Protein AF-A0A4P8L540-F1 (afdb_monomer_lite)

Organism: NCBI:txid980445

Foldseek 3Di:
DDDDDDDDDDDDPDDDDDDDDDCPDDDDDPPPDPPPPPDFDPDPWDWDKDWPDPDDDPPDDDVPDDDDDDTDIDTPIPGDDDDPDDDDD

pLDDT: mean 71.87, std 18.93, range [38.81, 94.81]

Radius of gyration: 32.09 Å; chains: 1; bounding box: 75×56×56 Å

Structure (mmCIF, N/CA/C/O backbone):
data_AF-A0A4P8L540-F1
#
_entry.id   AF-A0A4P8L540-F1
#
loop_
_atom_site.group_PDB
_atom_site.id
_atom_site.type_symbol
_atom_site.label_atom_id
_atom_site.label_alt_id
_atom_site.label_comp_id
_atom_site.label_asym_id
_atom_site.label_entity_id
_atom_site.label_seq_id
_atom_site.pdbx_PDB_ins_code
_atom_site.Cartn_x
_atom_site.Cartn_y
_atom_site.Cartn_z
_atom_site.occupancy
_atom_site.B_iso_or_equiv
_atom_site.auth_seq_id
_atom_site.auth_comp_id
_atom_site.auth_asym_id
_atom_site.auth_atom_id
_atom_site.pdbx_PDB_model_num
ATOM 1 N N . MET A 1 1 ? -52.350 -40.724 -10.806 1.00 39.19 1 MET A N 1
ATOM 2 C CA . MET A 1 1 ? -51.746 -41.538 -11.879 1.00 39.19 1 MET A CA 1
ATOM 3 C C . MET A 1 1 ? -52.120 -40.914 -13.210 1.00 39.19 1 MET A C 1
ATOM 5 O O . MET A 1 1 ? -53.307 -40.697 -13.366 1.00 39.19 1 MET A O 1
ATOM 9 N N . LEU A 1 2 ? -51.116 -40.659 -14.069 1.00 39.44 2 LEU A N 1
ATOM 10 C CA . LEU A 1 2 ? -51.155 -40.476 -15.540 1.00 39.44 2 LEU A CA 1
ATOM 11 C C . LEU A 1 2 ? -52.131 -39.408 -16.097 1.00 39.44 2 LEU A C 1
ATOM 13 O O . LEU A 1 2 ? -53.276 -39.333 -15.702 1.00 39.44 2 LEU A O 1
ATOM 17 N N . SER A 1 3 ? -51.806 -38.561 -17.067 1.00 40.06 3 SER A N 1
ATOM 18 C CA . SER A 1 3 ? -50.677 -38.489 -17.991 1.00 40.06 3 SER A CA 1
ATOM 19 C C . SER A 1 3 ? -50.791 -37.172 -18.764 1.00 40.06 3 SER A C 1
ATOM 21 O O . SER A 1 3 ? -51.872 -36.801 -19.214 1.00 40.06 3 SER A O 1
ATOM 23 N N . SER A 1 4 ? -49.650 -36.516 -18.940 1.00 59.78 4 SER A N 1
ATOM 24 C CA . SER A 1 4 ? -49.374 -35.526 -19.982 1.00 59.78 4 SER A CA 1
ATOM 25 C C . SER A 1 4 ? -49.600 -36.117 -21.379 1.00 59.78 4 SER A C 1
ATOM 27 O O . SER A 1 4 ? -49.085 -37.209 -21.613 1.00 59.78 4 SER A O 1
ATOM 29 N N . TRP A 1 5 ? -50.293 -35.402 -22.286 1.00 41.88 5 TRP A N 1
ATOM 30 C CA . TRP A 1 5 ? -49.920 -35.313 -23.713 1.00 41.88 5 TRP A CA 1
ATOM 31 C C . TRP A 1 5 ? -50.785 -34.321 -24.537 1.00 41.88 5 TRP A C 1
ATOM 33 O O . TRP A 1 5 ? -52.005 -34.392 -24.469 1.00 41.88 5 TRP A O 1
ATOM 43 N N . ILE A 1 6 ? -50.120 -33.521 -25.397 1.00 50.12 6 ILE A N 1
ATOM 44 C CA . ILE A 1 6 ? -50.586 -32.946 -26.696 1.00 50.12 6 ILE A CA 1
ATOM 45 C C . ILE A 1 6 ? -51.662 -31.840 -26.627 1.00 50.12 6 ILE A C 1
ATOM 47 O O . ILE A 1 6 ? -52.667 -31.980 -25.957 1.00 50.12 6 ILE A O 1
ATOM 51 N N . GLY A 1 7 ? -51.581 -30.709 -27.329 1.00 44.47 7 GLY A N 1
ATOM 52 C CA . GLY A 1 7 ? -50.699 -30.216 -28.390 1.00 44.47 7 GLY A CA 1
ATOM 53 C C . GLY A 1 7 ? -50.894 -28.693 -28.468 1.00 44.47 7 GLY A C 1
ATOM 54 O O . GLY A 1 7 ? -51.941 -28.168 -28.111 1.00 44.47 7 GLY A O 1
ATOM 55 N N . CYS A 1 8 ? -49.842 -27.910 -28.663 1.00 45.03 8 CYS A N 1
ATOM 56 C CA . CYS A 1 8 ? -49.374 -27.479 -29.976 1.00 45.03 8 CYS A CA 1
ATOM 57 C C . CYS A 1 8 ? -50.499 -27.061 -30.946 1.00 45.03 8 CYS A C 1
ATOM 59 O O . CYS A 1 8 ? -51.216 -27.902 -31.479 1.00 45.03 8 CYS A O 1
ATOM 61 N N . LEU A 1 9 ? -50.471 -25.760 -31.250 1.00 42.81 9 LEU A N 1
ATOM 62 C CA . LEU A 1 9 ? -50.805 -25.112 -32.518 1.00 42.81 9 LEU A CA 1
ATOM 63 C C . LEU A 1 9 ? -52.163 -24.381 -32.658 1.00 42.81 9 LEU A C 1
ATOM 65 O O . LEU A 1 9 ? -53.231 -24.973 -32.723 1.00 42.81 9 LEU A O 1
ATOM 69 N N . VAL A 1 10 ? -51.993 -23.074 -32.908 1.00 48.50 10 VAL A N 1
ATOM 70 C CA . VAL A 1 10 ? -52.829 -22.111 -33.652 1.00 48.50 10 VAL A CA 1
ATOM 71 C C . VAL A 1 10 ? -54.074 -21.556 -32.966 1.00 48.50 10 VAL A C 1
ATOM 73 O O . VAL A 1 10 ? -55.084 -22.226 -32.902 1.00 48.50 10 VAL A O 1
ATOM 76 N N . PHE A 1 11 ? -54.021 -20.273 -32.596 1.00 38.81 11 PHE A N 1
ATOM 77 C CA . PHE A 1 11 ? -55.062 -19.261 -32.867 1.00 38.81 11 PHE A CA 1
ATOM 78 C C . PHE A 1 11 ? -54.415 -17.885 -32.607 1.00 38.81 11 PHE A C 1
ATOM 80 O O . PHE A 1 11 ? -54.213 -17.481 -31.469 1.00 38.81 11 PHE A O 1
ATOM 87 N N . PHE A 1 12 ? -53.801 -17.256 -33.616 1.00 47.94 12 PHE A N 1
ATOM 88 C CA . PHE A 1 12 ? -54.420 -16.142 -34.353 1.00 47.94 12 PHE A CA 1
ATOM 89 C C . PHE A 1 12 ? -55.351 -15.294 -33.473 1.00 47.94 12 PHE A C 1
ATOM 91 O O . PHE A 1 12 ? -56.570 -15.381 -33.573 1.00 47.94 12 PHE A O 1
ATOM 98 N N . VAL A 1 13 ? -54.763 -14.455 -32.617 1.00 53.66 13 VAL A N 1
ATOM 99 C CA . VAL A 1 13 ? -55.472 -13.307 -32.046 1.00 53.66 13 VAL A CA 1
ATOM 100 C C . VAL A 1 13 ? -55.110 -12.099 -32.893 1.00 53.66 13 VAL A C 1
ATOM 102 O O . VAL A 1 13 ? -53.992 -11.589 -32.892 1.00 53.66 13 VAL A O 1
ATOM 105 N N . THR A 1 14 ? -56.085 -11.745 -33.714 1.00 50.00 14 THR A N 1
ATOM 106 C CA . T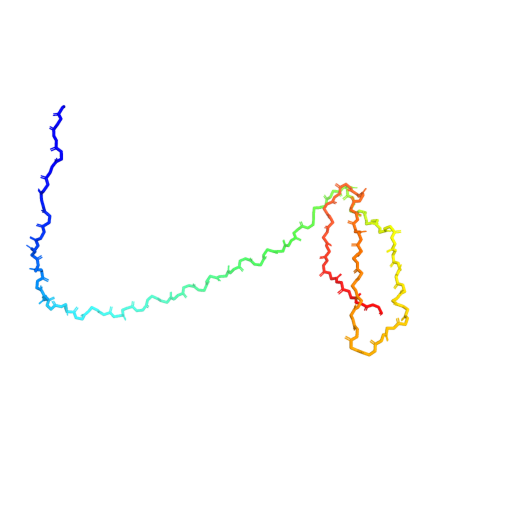HR A 1 14 ? -56.097 -10.659 -34.676 1.00 50.00 14 THR A CA 1
ATOM 107 C C . THR A 1 14 ? -55.961 -9.303 -33.997 1.00 50.00 14 THR A C 1
ATOM 109 O O . THR A 1 14 ? -56.606 -9.023 -32.991 1.00 50.00 14 THR A O 1
ATOM 112 N N . CYS A 1 15 ? -55.141 -8.466 -34.624 1.00 51.31 15 CYS A N 1
ATOM 113 C CA . CYS A 1 15 ? -54.922 -7.053 -34.366 1.00 51.31 15 CYS A CA 1
ATOM 114 C C . CYS A 1 15 ? -56.256 -6.285 -34.286 1.00 51.31 15 CYS A C 1
ATOM 116 O O . CYS A 1 15 ? -56.896 -6.036 -35.307 1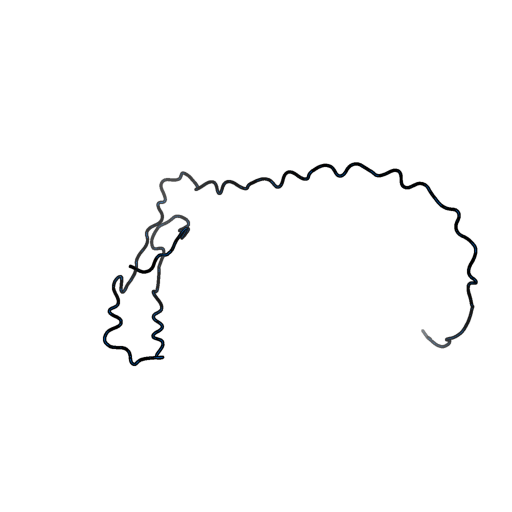.00 51.31 15 CYS A O 1
ATOM 118 N N . THR A 1 16 ? -56.687 -5.918 -33.079 1.00 47.62 16 THR A N 1
ATOM 119 C CA . THR A 1 16 ? -57.774 -4.955 -32.871 1.00 47.62 16 THR A CA 1
ATOM 120 C C . THR A 1 16 ? -57.192 -3.633 -32.397 1.00 47.62 16 THR A C 1
ATOM 122 O O . THR A 1 16 ? -56.407 -3.594 -31.451 1.00 47.62 16 THR A O 1
ATOM 125 N N . ALA A 1 17 ? -57.593 -2.573 -33.097 1.00 55.62 17 ALA A N 1
ATOM 126 C CA . ALA A 1 17 ? -57.238 -1.179 -32.889 1.00 55.62 17 ALA A CA 1
ATOM 127 C C . ALA A 1 17 ? -57.189 -0.770 -31.409 1.00 55.62 17 ALA A C 1
ATOM 129 O O . ALA A 1 17 ? -58.168 -0.932 -30.680 1.00 55.62 17 ALA A O 1
ATOM 130 N N . MET A 1 18 ? -56.063 -0.188 -30.993 1.00 53.97 18 MET A N 1
ATOM 131 C CA . MET A 1 18 ? -55.962 0.519 -29.720 1.00 53.97 18 MET A CA 1
ATOM 132 C C . MET A 1 18 ? -56.226 2.012 -29.945 1.00 53.97 18 MET A C 1
ATOM 134 O O . MET A 1 18 ? -55.605 2.605 -30.833 1.00 53.97 18 MET A O 1
ATOM 138 N N . PRO A 1 19 ? -57.141 2.625 -29.176 1.00 54.28 19 PRO A N 1
ATOM 139 C CA . PRO A 1 19 ? -57.315 4.064 -29.166 1.00 54.28 19 PRO A CA 1
ATOM 140 C C . PRO A 1 19 ? -56.135 4.701 -28.432 1.00 54.28 19 PRO A C 1
ATOM 142 O O . PRO A 1 19 ? -55.663 4.197 -27.412 1.00 54.28 19 PRO A O 1
ATOM 145 N N . VAL A 1 20 ? -55.673 5.818 -28.986 1.00 60.22 20 VAL A N 1
ATOM 146 C CA . VAL A 1 20 ? -54.668 6.697 -28.395 1.00 60.22 20 VAL A CA 1
ATOM 147 C C . VAL A 1 20 ? -55.129 7.106 -26.989 1.00 60.22 20 VAL A C 1
ATOM 149 O O . VAL A 1 20 ? -56.185 7.715 -26.814 1.00 60.22 20 VAL A O 1
ATOM 152 N N . LEU A 1 21 ? -54.366 6.698 -25.979 1.00 52.06 21 LEU A N 1
ATOM 153 C CA . LEU A 1 21 ? -54.542 7.093 -24.586 1.00 52.06 21 LEU A CA 1
ATOM 154 C C . LEU A 1 21 ? -53.474 8.145 -24.296 1.00 52.06 21 LEU A C 1
ATOM 156 O O . LEU A 1 21 ? -52.303 7.949 -24.608 1.00 52.06 21 LEU A O 1
ATOM 160 N N . ALA A 1 22 ? -53.935 9.284 -23.790 1.00 56.31 22 ALA A N 1
ATOM 161 C CA . ALA A 1 22 ? -53.161 10.479 -23.511 1.00 56.31 22 ALA A CA 1
ATOM 162 C C . ALA A 1 22 ? -51.865 10.188 -22.737 1.00 56.31 22 ALA A C 1
ATOM 164 O O . ALA A 1 22 ? -51.891 9.534 -21.696 1.00 56.31 22 ALA A O 1
ATOM 165 N N . GLU A 1 23 ?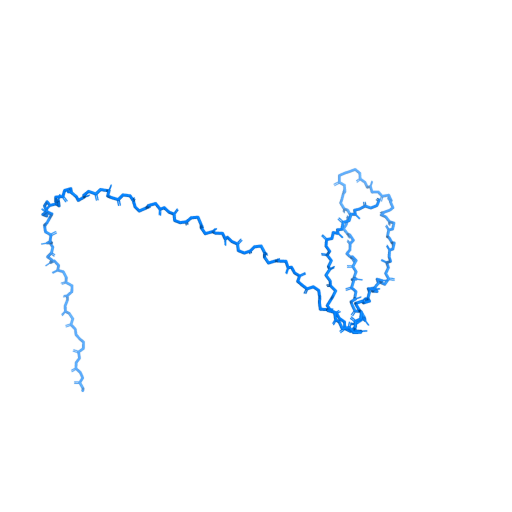 -50.748 10.737 -23.215 1.00 49.09 23 GLU A N 1
ATOM 166 C CA . GLU A 1 23 ? -49.545 10.923 -22.404 1.00 49.09 23 GLU A CA 1
ATOM 167 C C . GLU A 1 23 ? -49.809 12.060 -21.405 1.00 49.09 23 GLU A C 1
ATOM 169 O O . GLU A 1 23 ? -49.436 13.211 -21.626 1.00 49.09 23 GLU A O 1
ATOM 174 N N . ASP A 1 24 ? -50.494 11.749 -20.303 1.00 56.00 24 ASP A N 1
ATOM 175 C CA . ASP A 1 24 ? -50.357 12.545 -19.084 1.00 56.00 24 ASP A CA 1
ATOM 176 C C . ASP A 1 24 ? -48.996 12.177 -18.490 1.00 56.00 24 ASP A C 1
ATOM 178 O O . ASP A 1 24 ? -48.815 11.107 -17.915 1.00 56.00 24 ASP A O 1
ATOM 182 N N . SER A 1 25 ? -48.002 13.015 -18.778 1.00 62.97 25 SER A N 1
ATOM 183 C CA . SER A 1 25 ? -46.622 12.874 -18.327 1.00 62.97 25 SER A CA 1
ATOM 184 C C . SER A 1 25 ? -46.571 13.018 -16.801 1.00 62.97 25 SER A C 1
ATOM 186 O O . SER A 1 25 ? -46.688 14.148 -16.315 1.00 62.97 25 SER A O 1
ATOM 188 N N . PRO A 1 26 ? -46.328 11.954 -16.008 1.00 56.59 26 PRO A N 1
ATOM 189 C CA . PRO A 1 26 ? -46.032 12.157 -14.605 1.00 56.59 26 PRO A CA 1
ATOM 190 C C . PRO A 1 26 ? -44.636 12.776 -14.523 1.00 56.59 26 PRO A C 1
ATOM 192 O O . PRO A 1 26 ? -43.640 12.189 -14.949 1.00 56.59 26 PRO A O 1
ATOM 195 N N . ALA A 1 27 ? -44.578 14.001 -14.004 1.00 61.00 27 ALA A N 1
ATOM 196 C CA . ALA A 1 27 ? -43.339 14.649 -13.613 1.00 61.00 27 ALA A CA 1
ATOM 197 C C . ALA A 1 27 ? -42.521 13.671 -12.762 1.00 61.00 27 ALA A C 1
ATOM 199 O O . ALA A 1 27 ? -42.959 13.252 -11.692 1.00 61.00 27 ALA A O 1
ATOM 200 N N . VAL A 1 28 ? -41.350 13.289 -13.269 1.00 65.25 28 VAL A N 1
ATOM 201 C CA . VAL A 1 28 ? -40.390 12.441 -12.566 1.00 65.25 28 VAL A CA 1
ATOM 202 C C . VAL A 1 28 ? -40.011 13.166 -11.270 1.00 65.25 28 VAL A C 1
ATOM 204 O O . VAL A 1 28 ? -39.438 14.258 -11.345 1.00 65.25 28 VAL A O 1
ATOM 207 N N . PRO A 1 29 ? -40.314 12.626 -10.076 1.00 57.69 29 PRO A N 1
ATOM 208 C CA . PRO A 1 29 ? -39.713 13.133 -8.858 1.00 57.69 29 PRO A CA 1
ATOM 209 C C . PRO A 1 29 ? -38.217 12.863 -8.977 1.00 57.69 29 PRO A C 1
ATOM 211 O O . PRO A 1 29 ? -37.804 11.721 -9.170 1.00 57.69 29 PRO A O 1
ATOM 214 N N . ALA A 1 30 ? -37.402 13.912 -8.911 1.00 61.03 30 ALA A N 1
ATOM 215 C CA . ALA A 1 30 ? -35.964 13.762 -8.803 1.00 61.03 30 ALA A CA 1
ATOM 216 C C . ALA A 1 30 ? -35.666 12.930 -7.547 1.00 61.03 30 ALA A C 1
ATOM 218 O O . ALA A 1 30 ? -35.798 13.423 -6.426 1.00 61.03 30 ALA A O 1
ATOM 219 N N . GLU A 1 31 ? -35.291 11.664 -7.732 1.00 57.34 31 GLU A N 1
ATOM 220 C CA . GLU A 1 31 ? -34.697 10.860 -6.674 1.00 57.34 31 GLU A CA 1
ATOM 221 C C . GLU A 1 31 ? -33.378 11.524 -6.275 1.00 57.34 31 GLU A C 1
ATOM 223 O O . GLU A 1 31 ? -32.338 11.394 -6.927 1.00 57.34 31 GLU A O 1
ATOM 228 N N . THR A 1 32 ? -33.422 12.275 -5.181 1.00 52.47 32 THR A N 1
ATOM 229 C CA . THR A 1 32 ? -32.243 12.664 -4.423 1.00 52.47 32 THR A CA 1
ATOM 230 C C . THR A 1 32 ? -31.602 11.394 -3.881 1.00 52.47 32 THR A C 1
ATOM 232 O O . THR A 1 32 ? -31.949 10.902 -2.809 1.00 52.47 32 THR A O 1
A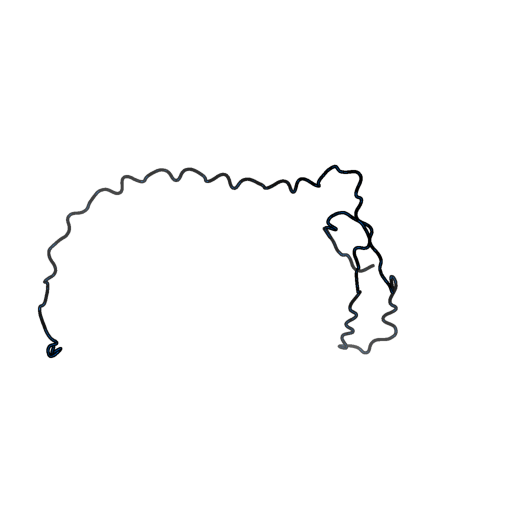TOM 235 N N . LYS A 1 33 ? -30.637 10.854 -4.632 1.00 65.69 33 LYS A N 1
ATOM 236 C CA . LYS A 1 33 ? -29.683 9.863 -4.129 1.00 65.69 33 LYS A CA 1
ATOM 237 C C . LYS A 1 33 ? -29.125 10.394 -2.802 1.00 65.69 33 LYS A C 1
ATOM 239 O O . LYS A 1 33 ? -28.484 11.449 -2.821 1.00 65.69 33 LYS A O 1
ATOM 244 N N . PRO A 1 34 ? -29.318 9.711 -1.662 1.00 50.41 34 PRO A N 1
ATOM 245 C CA . PRO A 1 34 ? -28.631 10.099 -0.448 1.00 50.41 34 PRO A CA 1
ATOM 246 C C . PRO A 1 34 ? -27.137 9.967 -0.730 1.00 50.41 34 PRO A C 1
ATOM 248 O O . PRO A 1 34 ? -26.632 8.875 -1.005 1.00 50.41 34 PRO A O 1
ATOM 251 N N . ALA A 1 35 ? -26.421 11.087 -0.706 1.00 60.75 35 ALA A N 1
ATOM 252 C CA . ALA A 1 35 ? -24.981 11.058 -0.565 1.00 60.75 35 ALA A CA 1
ATOM 253 C C . ALA A 1 35 ? -24.706 10.460 0.819 1.00 60.75 35 ALA A C 1
ATOM 255 O O . ALA A 1 35 ? -24.786 11.155 1.829 1.00 60.75 35 ALA A O 1
ATOM 256 N N . GLN A 1 36 ? -24.460 9.148 0.870 1.00 54.31 36 GLN A N 1
ATOM 257 C CA . GLN A 1 36 ? -23.931 8.482 2.052 1.00 54.31 36 GLN A CA 1
ATOM 258 C C . GLN A 1 36 ? -22.588 9.129 2.381 1.00 54.31 36 GLN A C 1
ATOM 260 O O . GLN A 1 36 ? -21.549 8.793 1.814 1.00 54.31 36 GLN A O 1
ATOM 265 N N . THR A 1 37 ? -22.612 10.086 3.301 1.00 51.16 37 THR A N 1
ATOM 266 C CA . THR A 1 37 ? -21.426 10.479 4.044 1.00 51.16 37 THR A CA 1
ATOM 267 C C . THR A 1 37 ? -20.988 9.241 4.815 1.00 51.16 37 THR A C 1
ATOM 269 O O . THR A 1 37 ? -21.703 8.779 5.702 1.00 51.16 37 THR A O 1
ATOM 272 N N . ALA A 1 38 ? -19.854 8.650 4.440 1.00 62.38 38 ALA A N 1
ATOM 273 C CA . ALA A 1 38 ? -19.247 7.573 5.205 1.00 62.38 38 ALA A CA 1
ATOM 274 C C . ALA A 1 38 ? -18.921 8.112 6.607 1.00 62.38 38 ALA A C 1
ATOM 276 O O . ALA A 1 38 ? -17.939 8.824 6.797 1.00 62.38 38 ALA A O 1
ATOM 277 N N . GLN A 1 39 ? -19.782 7.822 7.578 1.00 60.84 39 GLN A N 1
ATOM 278 C CA . GLN A 1 39 ? -19.544 8.145 8.977 1.00 60.84 39 GLN A CA 1
ATOM 279 C C . GLN A 1 39 ? -18.425 7.224 9.476 1.00 60.84 39 GLN A C 1
ATOM 281 O O . GLN A 1 39 ? -18.599 6.009 9.562 1.00 60.84 39 GLN A O 1
ATOM 286 N N . GLN A 1 40 ? -17.249 7.797 9.731 1.00 63.16 40 GLN A N 1
ATOM 287 C CA . GLN A 1 40 ? -16.156 7.116 10.421 1.00 63.16 40 GLN A CA 1
ATOM 288 C C . GLN A 1 40 ? -16.615 6.869 11.872 1.00 63.16 40 GLN A C 1
ATOM 290 O O . GLN A 1 40 ? -17.031 7.833 12.522 1.00 63.16 40 GLN A O 1
ATOM 295 N N . PRO A 1 41 ? -16.593 5.628 12.392 1.00 60.19 41 PRO A N 1
ATOM 296 C CA . PRO A 1 41 ? -17.008 5.365 13.764 1.00 60.19 41 PRO A CA 1
ATOM 297 C C . PRO A 1 41 ? -16.061 6.083 14.728 1.00 60.19 41 PRO A C 1
ATOM 299 O O . PRO A 1 41 ? -14.853 5.864 14.692 1.00 60.19 41 PRO A O 1
ATOM 302 N N . ALA A 1 42 ? -16.607 6.949 15.579 1.00 59.84 42 ALA A N 1
ATOM 303 C CA . ALA A 1 42 ? -15.886 7.529 16.702 1.00 59.84 42 ALA A CA 1
ATOM 304 C C . ALA A 1 42 ? -15.934 6.531 17.869 1.00 59.84 42 ALA A C 1
ATOM 306 O O . ALA A 1 42 ? -16.896 6.497 18.633 1.00 59.84 42 ALA A O 1
ATOM 307 N N . GLY A 1 43 ? -14.920 5.682 17.959 1.00 59.25 43 GLY A N 1
ATOM 308 C CA . GLY A 1 43 ? -14.609 4.877 19.136 1.00 59.25 43 GLY A CA 1
ATOM 309 C C . GLY A 1 43 ? -13.096 4.870 19.320 1.00 59.25 43 GLY A C 1
ATOM 310 O O . GLY A 1 43 ? -12.375 5.101 18.353 1.00 59.25 43 GLY A O 1
ATOM 311 N N . ASP A 1 44 ? -12.610 4.606 20.532 1.00 66.50 44 ASP A N 1
ATOM 312 C CA . ASP A 1 44 ? -11.177 4.606 20.893 1.00 66.50 44 ASP A CA 1
ATOM 313 C C . ASP A 1 44 ? -10.299 3.629 20.073 1.00 66.50 44 ASP A C 1
ATOM 315 O O . ASP A 1 44 ? -9.082 3.578 20.239 1.00 66.50 44 ASP A O 1
ATOM 319 N N . ALA A 1 45 ? -10.904 2.860 19.166 1.00 78.06 45 ALA A N 1
ATOM 320 C CA . ALA A 1 45 ? -10.227 2.070 18.158 1.00 78.06 45 ALA A CA 1
ATOM 321 C C . ALA A 1 45 ? -9.771 2.961 16.987 1.00 78.06 45 ALA A C 1
ATOM 323 O O . ALA A 1 45 ? -10.583 3.517 16.245 1.00 78.06 45 ALA A O 1
ATOM 324 N N . ALA A 1 46 ? -8.457 3.066 16.792 1.00 84.50 46 ALA A N 1
ATOM 325 C CA . ALA A 1 46 ? -7.861 3.764 15.657 1.00 84.50 46 ALA A CA 1
ATOM 326 C C . ALA A 1 46 ? -7.377 2.760 14.592 1.00 84.50 46 ALA A C 1
ATOM 328 O O . ALA A 1 46 ? -6.821 1.715 14.941 1.00 84.50 46 ALA A O 1
ATOM 329 N N . PRO A 1 47 ? -7.549 3.047 13.288 1.00 91.44 47 PRO A N 1
ATOM 330 C CA . PRO A 1 47 ? -6.937 2.238 12.241 1.00 91.44 47 PRO A CA 1
ATOM 331 C C . PRO A 1 47 ? -5.418 2.452 12.252 1.00 91.44 47 PRO A C 1
ATOM 333 O O . PRO A 1 47 ? -4.946 3.576 12.422 1.00 91.44 47 PRO A O 1
ATOM 336 N N . ALA A 1 48 ? -4.645 1.389 12.031 1.00 91.50 48 ALA A N 1
ATOM 337 C CA . ALA A 1 48 ? -3.187 1.464 11.992 1.00 91.50 48 ALA A CA 1
ATOM 338 C C . ALA A 1 48 ? -2.674 0.785 10.727 1.00 91.50 48 ALA A C 1
ATOM 340 O O . ALA A 1 48 ? -2.861 -0.414 10.531 1.00 91.50 48 ALA A O 1
ATOM 341 N N . VAL A 1 49 ? -2.029 1.552 9.854 1.00 92.88 49 VAL A N 1
ATOM 342 C CA . VAL A 1 49 ? -1.482 1.037 8.599 1.00 92.88 49 VAL A CA 1
ATOM 343 C C . VAL A 1 49 ? -0.052 0.546 8.802 1.00 92.88 49 VAL A C 1
ATOM 345 O O . VAL A 1 49 ? 0.774 1.234 9.395 1.00 92.88 49 VAL A O 1
ATOM 348 N N . VAL A 1 50 ? 0.244 -0.651 8.303 1.00 93.94 50 VAL A N 1
ATOM 349 C CA . VAL A 1 50 ? 1.591 -1.225 8.277 1.00 93.94 50 VAL A CA 1
ATOM 350 C C . VAL A 1 50 ? 1.895 -1.663 6.851 1.00 93.94 50 VAL A C 1
ATOM 352 O O . VAL A 1 50 ? 1.134 -2.430 6.255 1.00 93.94 50 VAL A O 1
ATOM 355 N N . ILE A 1 51 ? 3.010 -1.175 6.315 1.00 93.25 51 ILE A N 1
ATOM 356 C CA . ILE A 1 51 ? 3.526 -1.524 4.990 1.00 93.25 51 ILE A CA 1
ATOM 357 C C . ILE A 1 51 ? 4.897 -2.159 5.212 1.00 93.25 51 ILE A C 1
ATOM 359 O O . ILE A 1 51 ? 5.741 -1.568 5.879 1.00 93.25 51 ILE A O 1
ATOM 363 N N . ALA A 1 52 ? 5.090 -3.382 4.715 1.00 89.12 52 ALA A N 1
ATOM 364 C CA . ALA A 1 52 ? 6.333 -4.126 4.937 1.00 89.12 52 ALA A CA 1
ATOM 365 C C . ALA A 1 52 ? 7.527 -3.490 4.207 1.00 89.12 52 ALA A C 1
ATOM 367 O O . ALA A 1 52 ? 8.619 -3.420 4.758 1.00 89.12 52 ALA A O 1
ATOM 368 N N . GLU A 1 53 ? 7.286 -3.006 2.990 1.00 89.75 53 GLU A N 1
ATOM 369 C CA . GLU A 1 53 ? 8.269 -2.367 2.116 1.00 89.75 53 GLU A CA 1
ATOM 370 C C . GLU A 1 53 ? 7.656 -1.043 1.644 1.00 89.75 53 GLU A C 1
ATOM 372 O O . GLU A 1 53 ? 6.859 -1.042 0.707 1.00 89.75 53 GLU A O 1
ATOM 377 N N . PRO A 1 54 ? 7.889 0.073 2.357 1.00 88.81 54 PRO A N 1
ATOM 378 C CA . PRO A 1 54 ? 7.262 1.355 2.031 1.00 88.81 54 PRO A CA 1
ATOM 379 C C . PRO A 1 54 ? 7.866 2.013 0.785 1.00 88.81 54 PRO A C 1
ATOM 381 O O . PRO A 1 54 ? 7.240 2.889 0.197 1.00 88.81 54 PRO A O 1
ATOM 384 N N . GLU A 1 55 ? 9.064 1.585 0.394 1.00 89.50 55 GLU A N 1
ATOM 385 C CA . GLU A 1 55 ? 9.837 2.142 -0.707 1.00 89.50 55 GLU A CA 1
ATOM 386 C C . GLU A 1 55 ? 10.218 1.018 -1.669 1.00 89.50 55 GLU A C 1
ATOM 388 O O . GLU A 1 55 ? 10.597 -0.078 -1.249 1.00 89.50 55 GLU A O 1
ATOM 393 N N . TYR A 1 56 ? 10.103 1.297 -2.965 1.00 89.00 56 TYR A N 1
ATOM 394 C CA . TYR A 1 56 ? 10.534 0.398 -4.023 1.00 89.00 56 TYR A CA 1
ATOM 395 C C . TYR A 1 56 ? 11.218 1.211 -5.115 1.00 89.00 56 TYR A C 1
ATOM 397 O O . TYR A 1 56 ? 10.607 2.102 -5.703 1.00 89.00 56 TYR A O 1
ATOM 405 N N . GLU A 1 57 ? 12.478 0.883 -5.381 1.00 88.88 57 GLU A N 1
ATOM 406 C CA . GLU A 1 57 ? 13.244 1.477 -6.468 1.00 88.88 57 GLU A CA 1
ATOM 407 C C . GLU A 1 57 ? 13.053 0.652 -7.736 1.00 88.88 57 GLU A C 1
ATOM 409 O O . GLU A 1 57 ? 13.419 -0.524 -7.795 1.00 88.88 57 GLU A O 1
ATOM 414 N N . PHE A 1 58 ? 12.473 1.277 -8.758 1.00 87.88 58 PHE A N 1
ATOM 415 C CA . PHE A 1 58 ? 12.196 0.622 -10.037 1.00 87.88 58 PHE A CA 1
ATOM 416 C C . PHE A 1 58 ? 13.473 0.328 -10.838 1.00 87.88 58 PHE A C 1
ATOM 418 O O . PHE A 1 58 ? 13.459 -0.555 -11.692 1.00 87.88 58 PHE A O 1
ATOM 425 N N . GLY A 1 59 ? 14.580 1.015 -10.537 1.00 88.50 59 GLY A N 1
ATOM 426 C CA . GLY A 1 59 ? 15.868 0.810 -11.195 1.00 88.50 59 GLY A CA 1
ATOM 427 C C . GLY A 1 59 ? 15.873 1.232 -12.667 1.00 88.50 59 GLY A C 1
ATOM 428 O O . GLY A 1 59 ? 15.132 2.122 -13.082 1.00 88.50 59 GLY A O 1
ATOM 429 N N . GLU A 1 60 ? 16.749 0.603 -13.450 1.00 88.75 60 GLU A N 1
ATOM 430 C CA . GLU A 1 60 ? 16.832 0.822 -14.894 1.00 88.75 60 GLU A CA 1
ATOM 431 C C . GLU A 1 60 ? 15.781 -0.022 -15.621 1.00 88.75 60 GLU A C 1
ATOM 433 O O . GLU A 1 60 ? 15.641 -1.221 -15.375 1.00 88.75 60 GLU A O 1
ATOM 438 N N . ILE A 1 61 ? 15.046 0.620 -16.528 1.00 86.69 61 ILE A N 1
ATOM 439 C CA . ILE A 1 61 ? 14.042 -0.022 -17.370 1.00 86.69 61 ILE A CA 1
ATOM 440 C C . ILE A 1 61 ? 14.373 0.231 -18.837 1.00 86.69 61 ILE A C 1
ATOM 442 O O . ILE A 1 61 ? 14.672 1.359 -19.231 1.00 86.69 61 ILE A O 1
ATOM 446 N N . ASP A 1 62 ? 14.298 -0.823 -19.643 1.00 88.94 62 ASP A N 1
ATOM 447 C CA . ASP A 1 62 ? 14.447 -0.711 -21.089 1.00 88.94 62 ASP A CA 1
ATOM 448 C C . ASP A 1 62 ? 13.266 0.050 -21.703 1.00 88.94 62 ASP A C 1
ATOM 450 O O . ASP A 1 62 ? 12.125 -0.015 -21.230 1.00 88.94 62 ASP A O 1
ATOM 454 N N . GLU A 1 63 ? 13.524 0.753 -22.804 1.00 89.62 63 GLU A N 1
ATOM 455 C CA . GLU A 1 63 ? 12.480 1.473 -23.528 1.00 89.62 63 GLU A CA 1
ATOM 456 C C . GLU A 1 63 ? 11.367 0.517 -23.988 1.00 89.62 63 GLU A C 1
ATOM 458 O O . GLU A 1 63 ? 11.602 -0.488 -24.659 1.00 89.62 63 GLU A O 1
ATOM 463 N N . GLY A 1 64 ? 10.126 0.838 -23.613 1.00 91.12 64 GLY A N 1
ATOM 464 C CA . GLY A 1 64 ? 8.956 -0.002 -23.889 1.00 91.12 64 GLY A CA 1
ATOM 465 C C . GLY A 1 64 ? 8.732 -1.140 -22.885 1.00 91.12 64 GLY A C 1
ATOM 466 O O . GLY A 1 64 ? 7.747 -1.871 -23.015 1.00 91.12 64 GLY A O 1
ATOM 467 N N . GLY A 1 65 ? 9.596 -1.281 -21.878 1.00 86.69 65 GLY A N 1
ATOM 468 C CA . GLY A 1 65 ? 9.390 -2.173 -20.743 1.00 86.69 65 GLY A CA 1
ATOM 469 C C . GLY A 1 65 ? 8.292 -1.683 -19.793 1.00 86.69 65 GLY A C 1
ATOM 470 O O . GLY A 1 65 ? 7.937 -0.506 -19.754 1.00 86.69 65 GLY A O 1
ATOM 471 N N . TRP A 1 66 ? 7.757 -2.602 -18.990 1.00 88.19 66 TRP A N 1
ATOM 472 C CA . TRP A 1 66 ? 6.811 -2.310 -17.915 1.00 88.19 66 TRP A CA 1
ATOM 473 C C . TRP A 1 66 ? 7.274 -3.026 -16.647 1.00 88.19 66 TRP A C 1
ATOM 475 O O . TRP A 1 66 ? 7.555 -4.223 -16.671 1.00 88.19 66 TRP A O 1
ATOM 485 N N . ILE A 1 67 ? 7.354 -2.288 -15.540 1.00 87.19 67 ILE A N 1
ATOM 486 C CA . ILE A 1 67 ? 7.652 -2.841 -14.218 1.00 87.19 67 ILE A CA 1
ATOM 487 C C . ILE A 1 67 ? 6.395 -2.710 -13.369 1.00 87.19 67 ILE A C 1
ATOM 489 O O . ILE A 1 67 ? 5.805 -1.636 -13.258 1.00 87.19 67 ILE A O 1
ATOM 493 N N . VAL A 1 68 ? 5.980 -3.825 -12.775 1.00 88.94 68 VAL A N 1
ATOM 494 C CA . VAL A 1 68 ? 4.827 -3.888 -11.879 1.00 88.94 68 VAL A CA 1
ATOM 495 C C . VAL A 1 68 ? 5.320 -4.310 -10.512 1.00 88.94 68 VAL A C 1
ATOM 497 O O . VAL A 1 68 ? 5.868 -5.399 -10.351 1.00 88.94 68 VAL A O 1
ATOM 500 N N . HIS A 1 69 ? 5.080 -3.458 -9.522 1.00 89.31 69 HIS A N 1
ATOM 501 C CA . HIS A 1 69 ? 5.329 -3.771 -8.126 1.00 89.31 69 HIS A CA 1
ATOM 502 C C . HIS A 1 69 ? 4.028 -3.671 -7.328 1.00 89.31 69 HIS A C 1
ATOM 504 O O . HIS A 1 69 ? 3.227 -2.758 -7.535 1.00 89.31 69 HIS A O 1
ATOM 510 N N . ALA A 1 70 ? 3.805 -4.629 -6.428 1.00 90.25 70 ALA A N 1
ATOM 511 C CA . ALA A 1 70 ? 2.592 -4.722 -5.628 1.00 90.25 70 ALA A CA 1
ATOM 512 C C . ALA A 1 70 ? 2.914 -4.525 -4.143 1.00 90.25 70 ALA A C 1
ATOM 514 O O . ALA A 1 70 ? 3.482 -5.407 -3.499 1.00 90.25 70 ALA A O 1
ATOM 515 N N . PHE A 1 71 ? 2.477 -3.397 -3.585 1.00 91.44 71 PHE A N 1
ATOM 516 C CA . PHE A 1 71 ? 2.612 -3.117 -2.160 1.00 91.44 71 PHE A CA 1
ATOM 517 C C . PHE A 1 71 ? 1.578 -3.892 -1.342 1.00 91.44 71 PHE A C 1
ATOM 519 O O . PHE A 1 71 ? 0.376 -3.860 -1.620 1.00 91.44 71 PHE A O 1
ATOM 526 N N . LYS A 1 72 ? 2.037 -4.563 -0.283 1.00 92.88 72 LYS A N 1
ATOM 527 C CA . LYS A 1 72 ? 1.157 -5.212 0.695 1.00 92.88 72 LYS A CA 1
ATOM 528 C C . LYS A 1 72 ? 0.871 -4.251 1.841 1.00 92.88 72 LYS A C 1
ATOM 530 O O . LYS A 1 72 ? 1.768 -3.910 2.608 1.00 92.88 72 LYS A O 1
ATOM 535 N N . VAL A 1 73 ? -0.393 -3.863 1.973 1.00 93.31 73 VAL A N 1
ATOM 536 C CA . VAL A 1 73 ? -0.876 -2.991 3.048 1.00 93.31 73 VAL A CA 1
ATOM 537 C C . VAL A 1 73 ? -1.658 -3.825 4.055 1.00 93.31 73 VAL A C 1
ATOM 539 O O . VAL A 1 73 ? -2.604 -4.524 3.689 1.00 93.31 73 VAL A O 1
ATOM 542 N N . LYS A 1 74 ? -1.276 -3.751 5.330 1.00 94.31 74 LYS A N 1
ATOM 543 C CA . LYS A 1 74 ? -1.969 -4.423 6.431 1.00 94.31 74 LYS A CA 1
ATOM 544 C C . LYS A 1 74 ? -2.572 -3.390 7.377 1.00 94.31 74 LYS A C 1
ATOM 546 O O . LYS A 1 74 ? -1.869 -2.500 7.845 1.00 94.31 74 LYS A O 1
ATOM 551 N N . ASN A 1 75 ? -3.851 -3.551 7.709 1.00 94.81 75 ASN A N 1
ATOM 552 C CA . ASN A 1 75 ? -4.449 -2.867 8.851 1.00 94.81 75 ASN A CA 1
ATOM 553 C C . ASN A 1 75 ? -4.131 -3.664 10.125 1.00 94.81 75 ASN A C 1
ATOM 555 O O . ASN A 1 75 ? -4.586 -4.798 10.266 1.00 94.81 75 ASN A O 1
ATOM 559 N N . SER A 1 76 ? -3.310 -3.103 11.007 1.00 93.50 76 SER A N 1
ATOM 560 C CA . SER A 1 76 ? -2.9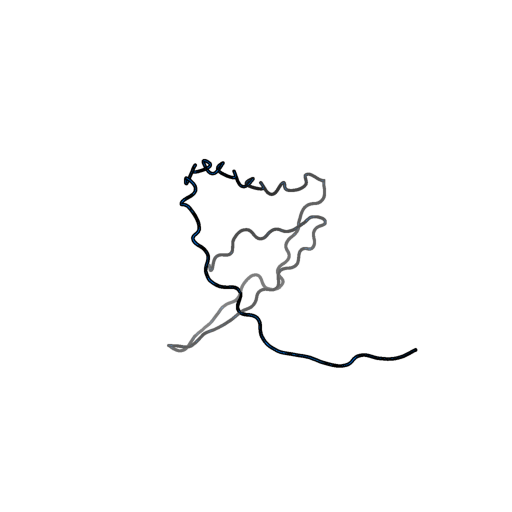79 -3.669 12.323 1.00 93.50 76 SER A CA 1
ATOM 561 C C . SER A 1 76 ? -3.701 -2.952 13.469 1.00 93.50 76 SER A C 1
ATOM 563 O O . SER A 1 76 ? -3.382 -3.216 14.622 1.00 93.50 76 SER A O 1
ATOM 565 N N . GLY A 1 77 ? -4.615 -2.027 13.161 1.00 90.12 77 GLY A N 1
ATOM 566 C CA . GLY A 1 77 ? -5.423 -1.323 14.155 1.00 90.12 77 GLY A CA 1
ATOM 567 C C . GLY A 1 77 ? -6.786 -1.974 14.363 1.00 90.12 77 GLY A C 1
ATOM 568 O O . GLY A 1 77 ? -7.199 -2.851 13.605 1.00 90.12 77 GLY A O 1
ATOM 569 N N . ASP A 1 78 ? -7.500 -1.489 15.372 1.00 89.44 78 ASP A N 1
ATOM 570 C CA . ASP A 1 78 ? -8.765 -2.073 15.835 1.00 89.44 78 ASP A CA 1
ATOM 571 C C . ASP A 1 78 ? -10.006 -1.450 15.169 1.00 89.44 78 ASP A C 1
ATOM 573 O O . ASP A 1 78 ? -11.142 -1.753 15.531 1.00 89.44 78 ASP A O 1
ATOM 577 N N . ALA A 1 79 ? -9.802 -0.571 14.184 1.00 91.38 79 ALA A N 1
ATOM 578 C CA . ALA A 1 79 ? -10.861 0.074 13.410 1.00 91.38 7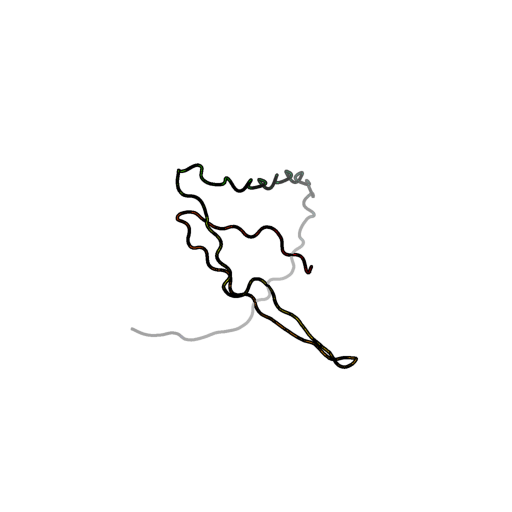9 ALA A CA 1
ATOM 579 C C . ALA A 1 79 ? -10.667 -0.092 11.900 1.00 91.38 79 ALA A C 1
ATOM 581 O O . ALA A 1 79 ? -9.588 -0.433 11.417 1.00 91.38 79 ALA A O 1
ATOM 582 N N . GLU A 1 80 ? -11.733 0.157 11.140 1.00 91.94 80 GLU A N 1
ATOM 583 C CA . GLU A 1 80 ? -11.747 0.044 9.681 1.00 91.94 80 GLU A CA 1
ATOM 584 C C . GLU A 1 80 ? -10.745 1.015 9.022 1.00 91.94 80 GLU A C 1
ATOM 586 O O . GLU A 1 80 ? -10.817 2.233 9.206 1.00 91.94 80 GLU A O 1
ATOM 591 N N . LEU A 1 81 ? -9.825 0.481 8.210 1.00 91.88 81 LEU A N 1
ATOM 592 C CA . LEU A 1 81 ? -8.887 1.270 7.409 1.00 91.88 81 LEU A CA 1
ATOM 593 C C . LEU A 1 81 ? -9.467 1.521 6.012 1.00 91.88 81 LEU A C 1
ATOM 595 O O . LEU A 1 81 ? -9.588 0.599 5.208 1.00 91.88 81 LEU A O 1
ATOM 599 N N . LYS A 1 82 ? -9.770 2.787 5.707 1.00 93.25 82 LYS A N 1
ATOM 600 C CA . LYS A 1 82 ? -10.224 3.233 4.381 1.00 93.25 82 LYS A CA 1
ATOM 601 C C . LYS A 1 82 ? -9.086 3.930 3.644 1.00 93.25 82 LYS A C 1
ATOM 603 O O . LYS A 1 82 ? -8.601 4.966 4.093 1.00 93.25 82 LYS A O 1
ATOM 608 N N . ILE A 1 83 ? -8.682 3.384 2.500 1.00 91.88 83 ILE A N 1
ATOM 609 C CA . ILE A 1 83 ? -7.689 4.008 1.616 1.00 91.88 83 ILE A CA 1
ATOM 610 C C . ILE A 1 83 ? -8.439 4.905 0.631 1.00 91.88 83 ILE A C 1
ATOM 612 O O . ILE A 1 83 ? -9.160 4.416 -0.233 1.00 91.88 83 ILE A O 1
ATOM 616 N N . LEU A 1 84 ? -8.300 6.222 0.786 1.00 93.44 84 LEU A N 1
ATOM 617 C CA . LEU A 1 84 ? -9.054 7.201 -0.008 1.00 93.44 84 LEU A CA 1
ATOM 618 C C . LEU A 1 84 ? -8.347 7.602 -1.305 1.00 93.44 84 LEU A C 1
ATOM 620 O O . LEU A 1 84 ? -9.003 8.012 -2.258 1.00 93.44 84 LEU A O 1
ATOM 624 N N . ASN A 1 85 ? -7.015 7.540 -1.334 1.00 92.75 85 ASN A N 1
ATOM 625 C CA . ASN A 1 85 ? -6.226 7.956 -2.485 1.00 92.75 85 ASN A CA 1
ATOM 626 C C . ASN A 1 85 ? -4.847 7.290 -2.482 1.00 92.75 85 ASN A C 1
ATOM 628 O O . ASN A 1 85 ? -4.273 7.066 -1.416 1.00 92.75 85 ASN A O 1
ATOM 632 N N . VAL A 1 86 ? -4.309 7.038 -3.672 1.00 90.75 86 VAL A N 1
ATOM 633 C CA . VAL A 1 86 ? -2.958 6.515 -3.901 1.00 90.75 86 VAL A CA 1
ATOM 634 C C . VAL A 1 86 ? -2.316 7.365 -4.992 1.00 90.75 86 VAL A C 1
ATOM 636 O O . VAL A 1 86 ? -2.938 7.615 -6.024 1.00 90.75 86 VAL A O 1
ATOM 639 N N . ARG A 1 87 ? -1.085 7.830 -4.766 1.00 89.50 87 ARG A N 1
ATOM 640 C CA . ARG A 1 87 ? -0.320 8.598 -5.754 1.00 89.50 87 ARG A CA 1
ATOM 641 C C . ARG A 1 87 ? 1.057 7.963 -5.948 1.00 89.50 87 ARG A C 1
ATOM 643 O O . ARG A 1 87 ? 1.657 7.593 -4.940 1.00 89.50 87 ARG A O 1
ATOM 650 N N . PRO A 1 88 ? 1.554 7.853 -7.190 1.00 81.44 88 PRO A N 1
ATOM 651 C CA . PRO A 1 88 ? 2.974 7.615 -7.421 1.00 81.44 88 PRO A CA 1
ATOM 652 C C . PRO A 1 88 ? 3.773 8.844 -6.951 1.00 81.44 88 PRO A C 1
ATOM 654 O O . PRO A 1 88 ? 3.294 9.974 -7.104 1.00 81.44 88 PRO A O 1
ATOM 657 N N . GLY A 1 89 ? 4.917 8.597 -6.308 1.00 68.94 89 GLY A N 1
ATOM 658 C CA . GLY A 1 89 ? 5.859 9.616 -5.827 1.00 68.94 89 GLY A CA 1
ATOM 659 C C . GLY A 1 89 ? 6.885 10.010 -6.874 1.00 68.94 89 GLY A C 1
ATOM 660 O O . GLY A 1 89 ? 7.066 9.227 -7.832 1.00 68.94 89 GLY A O 1
#

Secondary structure (DSSP, 8-state):
-----------------PPPPP---PPPP-------------SS----EEES----------TT--------EEE-SSS----------

Sequence (89 aa):
MLSSWIGCLVFFVTCTAMPVLAEDSPAVPAETKPAQTAQQPAGDAAPAVVIAEPEYEFGEIDEGGWIVHAFKVKNSGDAELKILNVRPG